Protein AF-A0AA88QTT3-F1 (afdb_monomer)

Mean predicted aligned error: 22.94 Å

Structure (mmCIF, N/CA/C/O backbone):
data_AF-A0AA88QTT3-F1
#
_entry.id   AF-A0AA88QTT3-F1
#
loop_
_atom_site.group_PDB
_atom_site.id
_atom_site.type_symbol
_atom_site.label_atom_id
_atom_site.label_alt_id
_atom_site.label_comp_id
_atom_site.label_asym_id
_atom_site.label_entity_id
_atom_site.label_seq_id
_atom_site.pdbx_PDB_ins_code
_atom_site.Cartn_x
_atom_site.Cartn_y
_atom_site.Cartn_z
_atom_site.occupancy
_atom_site.B_iso_or_equiv
_atom_site.auth_seq_id
_atom_site.auth_comp_id
_atom_site.auth_asym_id
_atom_site.auth_atom_id
_atom_site.pdbx_PDB_model_num
ATOM 1 N N . MET A 1 1 ? -14.037 -8.944 32.294 1.00 38.56 1 MET A N 1
ATOM 2 C CA . MET A 1 1 ? -12.575 -8.795 32.147 1.00 38.56 1 MET A CA 1
ATOM 3 C C . MET A 1 1 ? -12.180 -9.500 30.858 1.00 38.56 1 MET A C 1
ATOM 5 O O . MET A 1 1 ? -11.758 -10.643 30.903 1.00 38.56 1 MET A O 1
ATOM 9 N N . GLU A 1 2 ? -12.410 -8.856 29.713 1.00 48.84 2 GLU A N 1
ATOM 10 C CA . GLU A 1 2 ? -11.777 -9.241 28.447 1.00 48.84 2 GLU A CA 1
ATOM 11 C C . GLU A 1 2 ? -10.530 -8.375 28.329 1.00 48.84 2 GLU A C 1
ATOM 13 O O . GLU A 1 2 ? -10.579 -7.217 27.934 1.00 48.84 2 GLU A O 1
ATOM 18 N N . MET A 1 3 ? -9.421 -8.914 28.806 1.00 52.22 3 MET A N 1
ATOM 19 C CA . MET A 1 3 ? -8.093 -8.436 28.466 1.00 52.22 3 MET A CA 1
ATOM 20 C C . MET A 1 3 ? -7.363 -9.676 27.958 1.00 52.22 3 MET A C 1
ATOM 22 O O . MET A 1 3 ? -7.594 -10.759 28.492 1.00 52.22 3 MET A O 1
ATOM 26 N N . VAL A 1 4 ? -6.463 -9.511 26.991 1.00 54.81 4 VAL A N 1
ATOM 27 C CA . VAL A 1 4 ? -5.520 -10.546 26.525 1.00 54.81 4 VAL A CA 1
ATOM 28 C C . VAL A 1 4 ? -6.032 -11.455 25.393 1.00 54.81 4 VAL A C 1
ATOM 30 O O . VAL A 1 4 ? -6.211 -12.658 25.552 1.00 54.81 4 VAL A O 1
ATOM 33 N N . ALA A 1 5 ? -6.183 -10.880 24.197 1.00 54.22 5 ALA A N 1
ATOM 34 C CA . ALA A 1 5 ? -5.968 -11.618 22.941 1.00 54.22 5 ALA A CA 1
ATOM 35 C C . ALA A 1 5 ? -5.368 -10.752 21.808 1.00 54.22 5 ALA A C 1
ATOM 37 O O . ALA A 1 5 ? -5.269 -11.218 20.676 1.00 54.22 5 ALA A O 1
ATOM 38 N N . GLU A 1 6 ? -4.959 -9.506 22.083 1.00 61.28 6 GLU A N 1
ATOM 39 C CA . GLU A 1 6 ? -4.426 -8.595 21.053 1.00 61.28 6 GLU A CA 1
ATOM 40 C C . GLU A 1 6 ? -2.901 -8.695 20.880 1.00 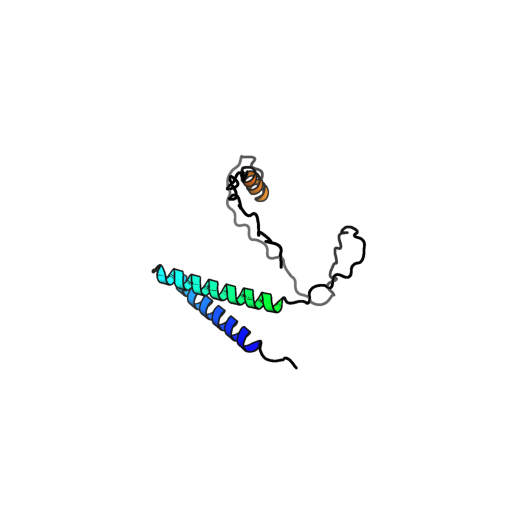61.28 6 GLU A C 1
ATOM 42 O O . GLU A 1 6 ? -2.375 -8.527 19.782 1.00 61.28 6 GLU A O 1
ATOM 47 N N . GLU A 1 7 ? -2.185 -9.051 21.948 1.00 67.00 7 GLU A N 1
ATOM 48 C CA . GLU A 1 7 ? -0.728 -9.216 21.950 1.00 67.00 7 GLU A CA 1
ATOM 49 C C . GLU A 1 7 ? -0.193 -10.166 20.851 1.00 67.00 7 GLU A C 1
ATOM 51 O O . GLU A 1 7 ? 0.751 -9.786 20.150 1.00 67.00 7 GLU A O 1
ATOM 56 N N . PRO A 1 8 ? -0.799 -11.349 20.588 1.00 74.62 8 PRO A N 1
ATOM 57 C CA . PRO A 1 8 ? -0.332 -12.214 19.503 1.00 74.62 8 PRO A CA 1
ATOM 58 C C . PRO A 1 8 ? -0.576 -11.618 18.107 1.00 74.62 8 PRO A C 1
ATOM 60 O O . PRO A 1 8 ? 0.189 -11.901 17.182 1.00 74.62 8 PRO A O 1
ATOM 63 N N . ALA A 1 9 ? -1.605 -10.781 17.936 1.00 86.19 9 ALA A N 1
ATOM 64 C CA . ALA A 1 9 ? -1.902 -10.137 16.657 1.00 86.19 9 ALA A CA 1
ATOM 65 C C . ALA A 1 9 ? -0.873 -9.044 16.329 1.00 86.19 9 ALA A C 1
ATOM 67 O O . ALA A 1 9 ? -0.393 -8.969 15.197 1.00 86.19 9 ALA A O 1
ATOM 68 N N . ILE A 1 10 ? -0.477 -8.254 17.331 1.00 91.75 10 ILE A N 1
ATOM 69 C CA . ILE A 1 10 ? 0.556 -7.218 17.189 1.00 91.75 10 ILE A CA 1
ATOM 70 C C . ILE A 1 10 ? 1.920 -7.854 16.894 1.00 91.75 10 ILE A C 1
ATOM 72 O O . ILE A 1 10 ? 2.602 -7.431 15.960 1.00 91.75 10 ILE A O 1
ATOM 76 N N . ALA A 1 11 ? 2.305 -8.904 17.629 1.00 93.69 11 ALA A N 1
ATOM 77 C CA . ALA A 1 11 ? 3.565 -9.612 17.395 1.00 93.69 11 ALA A CA 1
ATOM 78 C C . ALA A 1 11 ? 3.630 -10.229 15.983 1.00 93.69 11 ALA A C 1
ATOM 80 O O . ALA A 1 11 ? 4.648 -10.126 15.298 1.00 93.69 11 ALA A O 1
ATOM 81 N N . SER A 1 12 ? 2.521 -10.815 15.516 1.00 92.44 12 SER A N 1
ATOM 82 C CA . SER A 1 12 ? 2.391 -11.333 14.149 1.00 92.44 12 SER A CA 1
ATOM 83 C C . SER A 1 12 ? 2.538 -10.237 13.089 1.00 92.44 12 SER A C 1
ATOM 85 O O . SER A 1 12 ? 3.234 -10.442 12.091 1.00 92.44 12 SER A O 1
ATOM 87 N N . LEU A 1 13 ? 1.908 -9.077 13.298 1.00 94.88 13 LEU A N 1
ATOM 88 C CA . LEU A 1 13 ? 2.009 -7.936 12.389 1.00 94.88 13 LEU A CA 1
ATOM 89 C C . LEU A 1 13 ? 3.445 -7.405 12.321 1.00 94.88 13 LEU A C 1
ATOM 91 O O . LEU A 1 13 ? 3.963 -7.188 11.226 1.00 94.88 13 LEU A O 1
ATOM 95 N N . ALA A 1 14 ? 4.096 -7.237 13.473 1.00 95.75 14 ALA A N 1
ATOM 96 C CA . ALA A 1 14 ? 5.475 -6.771 13.552 1.00 95.75 14 ALA A CA 1
ATOM 97 C C . ALA A 1 14 ? 6.432 -7.713 12.804 1.00 95.75 14 ALA A C 1
ATOM 99 O O . ALA A 1 14 ? 7.195 -7.257 11.953 1.00 95.75 14 ALA A O 1
ATOM 100 N N . ALA A 1 15 ? 6.324 -9.026 13.035 1.00 96.00 15 ALA A N 1
ATOM 101 C CA . ALA A 1 15 ? 7.133 -10.024 12.337 1.00 96.00 15 ALA A CA 1
ATOM 102 C C . ALA A 1 15 ? 6.900 -10.008 10.814 1.00 96.00 15 ALA A C 1
ATOM 104 O O . ALA A 1 15 ? 7.851 -10.075 10.035 1.00 96.00 15 ALA A O 1
ATOM 105 N N . ALA A 1 16 ? 5.645 -9.868 10.370 1.00 96.56 16 ALA A N 1
ATOM 106 C CA . ALA A 1 16 ? 5.317 -9.782 8.947 1.00 96.56 16 ALA A CA 1
ATOM 107 C C . ALA A 1 16 ? 5.911 -8.524 8.284 1.00 96.56 16 ALA A C 1
ATOM 109 O O . ALA A 1 16 ? 6.447 -8.606 7.177 1.00 96.56 16 ALA A O 1
ATOM 110 N N . LEU A 1 17 ? 5.850 -7.369 8.957 1.00 97.62 17 LEU A N 1
ATOM 111 C CA . LEU A 1 17 ? 6.438 -6.113 8.476 1.00 97.62 17 LEU A CA 1
ATOM 112 C C . LEU A 1 17 ? 7.966 -6.177 8.431 1.00 97.62 17 LEU A C 1
ATOM 114 O O . LEU A 1 17 ? 8.582 -5.708 7.469 1.00 97.62 17 LEU A O 1
ATOM 118 N N . GLU A 1 18 ? 8.584 -6.787 9.438 1.00 97.81 18 GLU A N 1
ATOM 119 C CA . GLU A 1 18 ? 10.025 -6.991 9.474 1.00 97.81 18 GLU A CA 1
ATOM 120 C C . GLU A 1 18 ? 10.476 -7.886 8.314 1.00 97.81 18 GLU A C 1
ATOM 122 O O . GLU A 1 18 ? 11.358 -7.505 7.541 1.00 97.81 18 GLU A O 1
ATOM 127 N N . GLN A 1 19 ? 9.815 -9.030 8.121 1.00 97.12 19 GLN A N 1
ATOM 128 C CA . GLN A 1 19 ? 10.095 -9.936 7.010 1.00 97.12 19 GLN A CA 1
ATOM 129 C C . GLN A 1 19 ? 9.904 -9.244 5.653 1.00 97.12 19 GLN A C 1
ATOM 131 O O . GLN A 1 19 ? 10.756 -9.370 4.770 1.00 97.12 19 GLN A O 1
ATOM 136 N N . ALA A 1 20 ? 8.819 -8.483 5.478 1.00 97.81 20 ALA A N 1
ATOM 137 C CA . ALA A 1 20 ? 8.583 -7.714 4.260 1.00 97.81 20 ALA A CA 1
ATOM 138 C C . ALA A 1 20 ? 9.714 -6.709 4.008 1.00 97.81 20 ALA A C 1
ATOM 140 O O . ALA A 1 20 ? 10.236 -6.646 2.895 1.00 97.81 20 ALA A O 1
ATOM 141 N N . THR A 1 21 ? 10.170 -6.007 5.044 1.00 97.62 21 THR A N 1
ATOM 142 C CA . THR A 1 21 ? 11.289 -5.058 4.954 1.00 97.62 21 THR A CA 1
ATOM 143 C C . THR A 1 21 ? 12.592 -5.756 4.572 1.00 97.62 21 THR A C 1
ATOM 145 O O . THR A 1 21 ? 13.310 -5.296 3.684 1.00 97.62 21 THR A O 1
ATOM 148 N N . GLN A 1 22 ? 12.901 -6.894 5.195 1.00 97.31 22 GLN A N 1
ATOM 149 C CA . GLN A 1 22 ? 14.080 -7.690 4.851 1.00 97.31 22 GLN A CA 1
ATOM 150 C C . GLN A 1 22 ? 14.015 -8.205 3.406 1.00 97.31 22 GLN A C 1
ATOM 152 O O . GLN A 1 22 ? 15.017 -8.153 2.695 1.00 97.31 22 GLN A O 1
ATOM 157 N N . SER A 1 23 ? 12.839 -8.635 2.940 1.00 96.31 23 SER A N 1
ATOM 158 C CA . SER A 1 23 ? 12.642 -9.061 1.551 1.00 96.31 23 SER A CA 1
ATOM 159 C C . SER A 1 23 ? 12.780 -7.899 0.560 1.00 96.31 23 SER A C 1
ATOM 161 O O . SER A 1 23 ? 13.407 -8.059 -0.484 1.00 96.31 23 SER A O 1
ATOM 163 N N . ALA A 1 24 ? 12.297 -6.701 0.913 1.00 96.50 24 ALA A N 1
ATOM 164 C CA . ALA A 1 24 ? 12.430 -5.500 0.091 1.00 96.50 24 ALA A CA 1
ATOM 165 C C . ALA A 1 24 ? 13.897 -5.104 -0.107 1.00 96.50 24 ALA A C 1
ATOM 167 O O . ALA A 1 24 ? 14.282 -4.703 -1.201 1.00 96.50 24 ALA A O 1
ATOM 168 N N . LYS A 1 25 ? 14.750 -5.284 0.910 1.00 96.94 25 LYS A N 1
ATOM 169 C CA . LYS A 1 25 ? 16.199 -5.034 0.792 1.00 96.94 25 LYS A CA 1
ATOM 170 C C . LYS A 1 25 ? 16.877 -5.897 -0.273 1.00 96.94 25 LYS A C 1
ATOM 172 O O . LYS A 1 25 ? 17.949 -5.535 -0.740 1.00 96.94 25 LYS A O 1
ATOM 177 N N . GLN A 1 26 ? 16.268 -7.016 -0.665 1.00 95.00 26 GLN A N 1
ATOM 178 C CA . GLN A 1 26 ? 16.791 -7.887 -1.715 1.00 95.00 26 GLN A CA 1
ATOM 179 C C . GLN A 1 26 ? 16.404 -7.424 -3.129 1.00 95.00 26 GLN A C 1
ATOM 181 O O . GLN A 1 26 ? 16.934 -7.979 -4.085 1.00 95.00 26 GLN A O 1
ATOM 186 N N . LEU A 1 27 ? 15.530 -6.415 -3.293 1.00 92.50 27 LEU A N 1
ATOM 187 C CA . LEU A 1 27 ? 15.111 -5.892 -4.607 1.00 92.50 27 LEU A CA 1
ATOM 188 C C . LEU A 1 27 ? 16.282 -5.502 -5.523 1.00 92.50 27 LEU A C 1
ATOM 190 O O . LEU A 1 27 ? 16.261 -5.925 -6.677 1.00 92.50 27 LEU A O 1
ATOM 194 N N . PRO A 1 28 ? 17.313 -4.765 -5.058 1.00 93.19 28 PRO A N 1
ATOM 195 C CA . PRO A 1 28 ? 18.448 -4.397 -5.907 1.00 93.19 28 PRO A CA 1
ATOM 196 C C . PRO A 1 28 ? 19.251 -5.605 -6.408 1.00 93.19 28 PRO A C 1
ATOM 198 O O . PRO A 1 28 ? 19.883 -5.534 -7.457 1.00 93.19 28 PRO A O 1
ATOM 201 N N . ASN A 1 29 ? 19.204 -6.718 -5.670 1.00 92.00 29 ASN A N 1
ATOM 202 C CA . ASN A 1 29 ? 19.966 -7.934 -5.952 1.00 92.00 29 ASN A CA 1
ATOM 2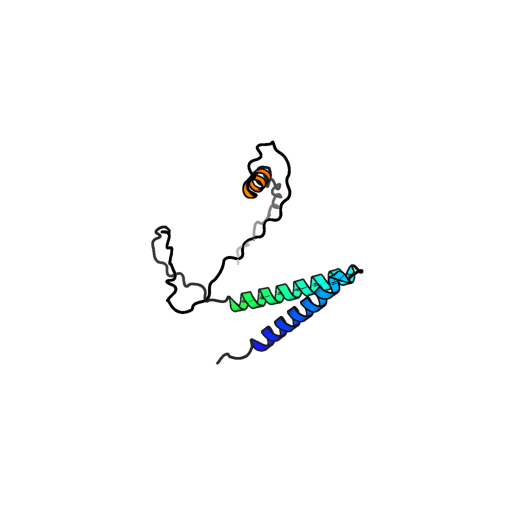03 C C . ASN A 1 29 ? 19.107 -9.024 -6.617 1.00 92.00 29 ASN A C 1
ATOM 205 O O . ASN A 1 29 ? 19.602 -10.117 -6.898 1.00 92.00 29 ASN A O 1
ATOM 209 N N . ALA A 1 30 ? 17.814 -8.769 -6.832 1.00 91.00 30 ALA A N 1
ATOM 210 C CA . ALA A 1 30 ? 16.875 -9.756 -7.340 1.00 91.00 30 ALA A CA 1
ATOM 211 C C . ALA A 1 30 ? 16.944 -9.840 -8.870 1.00 91.00 30 ALA A C 1
ATOM 213 O O . ALA A 1 30 ? 16.203 -9.170 -9.583 1.00 91.00 30 ALA A O 1
ATOM 214 N N . THR A 1 31 ? 17.821 -10.700 -9.385 1.00 91.25 31 THR A N 1
ATOM 215 C CA . THR A 1 31 ? 17.969 -10.929 -10.835 1.00 91.25 31 THR A CA 1
ATOM 216 C C . THR A 1 31 ? 16.902 -11.881 -11.388 1.00 91.25 31 THR A C 1
ATOM 218 O O . THR A 1 31 ? 16.569 -11.839 -12.572 1.00 91.25 31 THR A O 1
ATOM 221 N N . HIS A 1 32 ? 16.355 -12.764 -10.545 1.00 94.19 32 HIS A N 1
ATOM 222 C CA . HIS A 1 32 ? 15.413 -13.796 -10.976 1.00 94.19 32 HIS A CA 1
ATOM 223 C C . HIS A 1 32 ? 13.948 -13.362 -10.799 1.00 94.19 32 HIS A C 1
ATOM 225 O O . HIS A 1 32 ? 13.566 -12.896 -9.722 1.00 94.19 32 HIS A O 1
ATOM 231 N N . PRO A 1 33 ? 13.074 -13.599 -11.797 1.00 94.75 33 PRO A N 1
ATOM 232 C CA . PRO A 1 33 ? 11.672 -13.179 -11.736 1.00 94.75 33 PRO A CA 1
ATOM 233 C C . PRO A 1 33 ? 10.895 -13.869 -10.607 1.00 94.75 33 PRO A C 1
ATOM 235 O O . PRO A 1 33 ? 9.991 -13.277 -10.026 1.00 94.75 33 PRO A O 1
ATOM 238 N N . SER A 1 34 ? 11.248 -15.107 -10.253 1.00 95.25 34 SER A N 1
ATOM 239 C CA . SER A 1 34 ? 10.654 -15.822 -9.117 1.00 95.25 34 SER A CA 1
ATOM 240 C C . SER A 1 34 ? 10.906 -15.108 -7.787 1.00 95.25 34 SER A C 1
ATOM 242 O O . SER A 1 34 ? 9.988 -14.980 -6.979 1.00 95.25 34 SER A O 1
ATOM 244 N N . GLN A 1 35 ? 12.120 -14.593 -7.585 1.00 95.44 35 GLN A N 1
ATOM 245 C CA . GLN A 1 35 ? 12.502 -13.852 -6.385 1.00 95.44 35 GLN A CA 1
ATOM 246 C C . GLN A 1 35 ? 11.742 -12.527 -6.293 1.00 95.44 35 GLN A C 1
ATOM 248 O O . GLN A 1 35 ? 11.218 -12.195 -5.234 1.00 95.44 35 GLN A O 1
ATOM 253 N N . ILE A 1 36 ? 11.608 -11.804 -7.409 1.00 95.81 36 ILE A N 1
ATOM 254 C CA . ILE A 1 36 ? 10.830 -10.558 -7.464 1.00 95.81 36 ILE A CA 1
ATOM 255 C C . ILE A 1 36 ? 9.359 -10.823 -7.109 1.00 95.81 36 ILE A C 1
ATOM 257 O O . ILE A 1 36 ? 8.793 -10.120 -6.271 1.00 95.81 36 ILE A O 1
ATOM 261 N N . HIS A 1 37 ? 8.744 -11.867 -7.680 1.00 97.12 37 HIS A N 1
ATOM 262 C CA . HIS A 1 37 ? 7.371 -12.251 -7.332 1.00 97.12 37 HIS A CA 1
ATOM 263 C C . HIS A 1 37 ? 7.230 -12.622 -5.852 1.00 97.12 37 HIS A C 1
ATOM 265 O O . HIS A 1 37 ? 6.257 -12.226 -5.210 1.00 97.12 37 HIS A O 1
ATOM 271 N N . GLN A 1 38 ? 8.205 -13.340 -5.290 1.00 97.12 38 GLN A N 1
ATOM 272 C CA . GLN A 1 38 ? 8.206 -13.694 -3.874 1.00 97.12 38 GLN A CA 1
ATOM 273 C C . GLN A 1 38 ? 8.276 -12.446 -2.984 1.00 97.12 38 GLN A C 1
ATOM 275 O O . GLN A 1 38 ? 7.482 -12.321 -2.047 1.00 97.12 38 GLN A O 1
ATOM 280 N N . ILE A 1 39 ? 9.162 -11.497 -3.300 1.00 97.44 39 ILE A N 1
ATOM 281 C CA . ILE A 1 39 ? 9.270 -10.222 -2.579 1.00 97.44 39 ILE A CA 1
ATOM 282 C C . ILE A 1 39 ? 7.930 -9.482 -2.638 1.00 97.44 39 ILE A C 1
ATOM 284 O O . ILE A 1 39 ? 7.383 -9.121 -1.598 1.00 97.44 39 ILE A O 1
ATOM 288 N N . TYR A 1 40 ? 7.342 -9.346 -3.829 1.00 97.38 40 TYR A N 1
ATOM 289 C CA . TYR A 1 40 ? 6.049 -8.682 -3.994 1.00 97.38 40 TYR A CA 1
ATOM 290 C C . TYR A 1 40 ? 4.944 -9.352 -3.169 1.00 97.38 40 TYR A C 1
ATOM 292 O O . TYR A 1 40 ? 4.201 -8.675 -2.463 1.00 97.38 40 TYR A O 1
ATOM 300 N N . SER A 1 41 ? 4.861 -10.685 -3.208 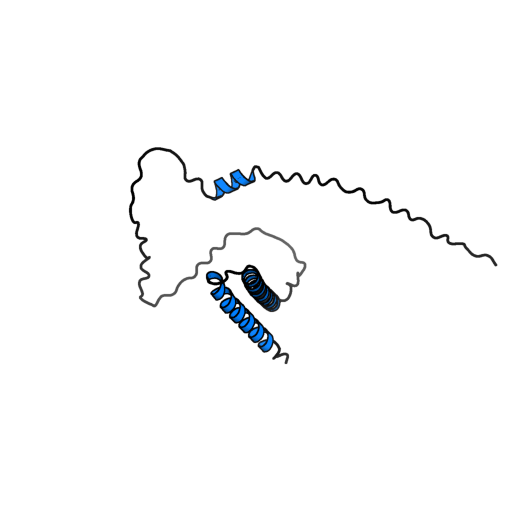1.00 97.44 41 SER A N 1
ATOM 301 C CA . SER A 1 41 ? 3.860 -11.430 -2.440 1.00 97.44 41 SER A CA 1
ATOM 302 C C . SER A 1 41 ? 4.015 -11.223 -0.928 1.00 97.44 41 SER A C 1
ATOM 304 O O . SER A 1 41 ? 3.019 -11.052 -0.226 1.00 97.44 41 SER A O 1
ATOM 306 N N . THR A 1 42 ? 5.258 -11.141 -0.443 1.00 97.75 42 THR A N 1
ATOM 307 C CA . THR A 1 42 ? 5.571 -10.888 0.970 1.00 97.75 42 THR A CA 1
ATOM 308 C C . THR A 1 42 ? 5.139 -9.479 1.379 1.00 97.75 42 THR A C 1
ATOM 310 O O . THR A 1 42 ? 4.447 -9.319 2.384 1.00 97.75 42 THR A O 1
ATOM 313 N N . LEU A 1 43 ? 5.462 -8.459 0.573 1.00 97.69 43 LEU A N 1
ATOM 314 C CA . LEU A 1 43 ? 5.024 -7.077 0.815 1.00 97.69 43 LEU A CA 1
ATOM 315 C C . LEU A 1 43 ? 3.497 -6.962 0.814 1.00 97.69 43 LEU A C 1
ATOM 317 O O . LEU A 1 43 ? 2.914 -6.319 1.685 1.00 97.69 43 LEU A O 1
ATOM 321 N N . HIS A 1 44 ? 2.845 -7.606 -0.152 1.00 97.69 44 HIS A N 1
ATOM 322 C CA . HIS A 1 44 ? 1.396 -7.572 -0.277 1.00 97.69 44 HIS A CA 1
ATOM 323 C C . HIS A 1 44 ? 0.707 -8.245 0.917 1.00 97.69 44 HIS A C 1
ATOM 325 O O . HIS A 1 44 ? -0.271 -7.716 1.443 1.00 97.69 44 HIS A O 1
ATOM 331 N N . SER A 1 45 ? 1.243 -9.371 1.395 1.00 97.00 45 SER A N 1
ATOM 332 C CA . SER A 1 45 ? 0.743 -10.043 2.598 1.00 97.00 45 SER A CA 1
ATOM 333 C C . SER A 1 45 ? 0.854 -9.149 3.835 1.00 97.00 45 SER A C 1
ATOM 335 O O . SER A 1 45 ? -0.118 -9.012 4.577 1.00 97.00 45 SER A O 1
ATOM 337 N N . ALA A 1 46 ? 2.000 -8.493 4.041 1.00 97.69 46 ALA A N 1
ATOM 338 C CA . ALA A 1 46 ? 2.187 -7.577 5.165 1.00 97.69 46 ALA A CA 1
ATOM 339 C C . ALA A 1 46 ? 1.216 -6.383 5.104 1.00 97.69 46 ALA A C 1
ATOM 341 O O . ALA A 1 46 ? 0.644 -5.995 6.122 1.00 97.69 46 ALA A O 1
ATOM 342 N N . HIS A 1 47 ? 0.950 -5.855 3.905 1.00 97.00 47 HIS A N 1
ATOM 343 C CA . HIS A 1 47 ? -0.056 -4.812 3.706 1.00 97.00 47 HIS A CA 1
ATOM 344 C C . HIS A 1 47 ? -1.468 -5.282 4.088 1.00 97.00 47 HIS A C 1
ATOM 346 O O . HIS A 1 47 ? -2.187 -4.567 4.787 1.00 97.00 47 HIS A O 1
ATOM 352 N N . HIS A 1 48 ? -1.875 -6.486 3.673 1.00 96.38 48 HIS A N 1
ATOM 353 C CA . HIS A 1 48 ? -3.170 -7.056 4.075 1.00 96.38 48 HIS A CA 1
ATOM 354 C C . HIS A 1 48 ? -3.280 -7.223 5.589 1.00 96.38 48 HIS A C 1
ATOM 356 O O . HIS A 1 48 ? -4.324 -6.915 6.161 1.00 96.38 48 HIS A O 1
ATOM 362 N N . HIS A 1 49 ? -2.202 -7.657 6.245 1.00 95.00 49 HIS A N 1
ATOM 363 C CA . HIS A 1 49 ? -2.166 -7.785 7.701 1.00 95.00 49 HIS A CA 1
ATOM 364 C C . HIS A 1 49 ? -2.350 -6.425 8.381 1.00 95.00 49 HIS A C 1
ATOM 366 O O . HIS A 1 49 ? -3.173 -6.308 9.286 1.00 95.00 49 HIS A O 1
ATOM 372 N N . LEU A 1 50 ? -1.657 -5.387 7.904 1.00 95.00 50 LEU A N 1
ATOM 373 C CA . LEU A 1 50 ? -1.799 -4.029 8.426 1.00 95.00 50 LEU A CA 1
ATOM 374 C C . LEU A 1 50 ? -3.215 -3.483 8.211 1.00 95.00 50 LEU A C 1
ATOM 376 O O . LEU A 1 50 ? -3.825 -2.953 9.134 1.00 95.00 50 LEU A O 1
ATOM 380 N N . SER A 1 51 ? -3.766 -3.647 7.009 1.00 94.94 51 SER A N 1
ATOM 381 C CA . SER A 1 51 ? -5.121 -3.196 6.685 1.00 94.94 51 SER A CA 1
ATOM 382 C C . SER A 1 51 ? -6.176 -3.888 7.554 1.00 94.94 51 SER A C 1
ATOM 384 O O . SER A 1 51 ? -7.069 -3.227 8.091 1.00 94.94 51 SER A O 1
ATOM 386 N N . SER A 1 52 ? -6.047 -5.203 7.746 1.00 91.56 52 SER A N 1
ATOM 387 C CA . SER A 1 52 ? -6.915 -5.973 8.638 1.00 91.56 52 SER A CA 1
ATOM 388 C C . SER A 1 52 ? -6.788 -5.506 10.088 1.00 91.56 52 SER A C 1
ATOM 390 O O . SER A 1 52 ? -7.805 -5.301 10.748 1.00 91.56 52 SER A O 1
ATOM 392 N N . PHE A 1 53 ? -5.562 -5.281 10.567 1.00 93.19 53 PHE A N 1
ATOM 393 C CA . PHE A 1 53 ? -5.297 -4.798 11.920 1.00 93.19 53 PHE A CA 1
ATOM 394 C C . PHE A 1 53 ? -5.955 -3.432 12.168 1.00 93.19 53 PHE A C 1
ATOM 396 O O . PHE A 1 53 ? -6.757 -3.291 13.085 1.00 93.19 53 PHE A O 1
ATOM 403 N N . LEU A 1 54 ? -5.738 -2.459 11.277 1.00 91.25 54 LEU A N 1
ATOM 404 C CA . LEU A 1 54 ? -6.343 -1.126 11.382 1.00 91.25 54 LEU A CA 1
ATOM 405 C C . LEU A 1 54 ? -7.877 -1.161 11.294 1.00 91.25 54 LEU A C 1
ATOM 407 O O . LEU A 1 54 ? -8.556 -0.408 11.988 1.00 91.25 54 LEU A O 1
ATOM 411 N N . SER A 1 55 ? -8.437 -2.054 10.472 1.00 90.06 55 SER A N 1
ATOM 412 C CA . SER A 1 55 ? -9.893 -2.222 10.351 1.00 90.06 55 SER A CA 1
ATOM 413 C C . SER A 1 55 ? -10.523 -2.802 11.620 1.00 90.06 55 SER A C 1
ATOM 415 O O . SER A 1 55 ? -11.675 -2.500 11.932 1.00 90.06 55 SER A O 1
ATOM 417 N N . GLN A 1 56 ? -9.781 -3.631 12.358 1.00 85.06 56 GLN A N 1
ATOM 418 C CA . GLN A 1 56 ? -10.206 -4.142 13.660 1.00 85.06 56 GLN A CA 1
ATOM 419 C C . GLN A 1 56 ? -10.152 -3.039 14.722 1.00 85.06 56 GLN A C 1
ATOM 421 O O . GLN A 1 56 ? -11.120 -2.876 15.466 1.00 85.06 56 GLN A O 1
ATOM 426 N N . SER A 1 57 ? -9.091 -2.226 14.731 1.00 75.31 57 SER A N 1
ATOM 427 C CA . SER A 1 57 ? -8.942 -1.091 15.652 1.00 75.31 57 SER A CA 1
ATOM 428 C C . SER A 1 57 ? -9.957 0.034 15.399 1.00 75.31 57 SER A C 1
ATOM 430 O O . SER A 1 57 ? -10.324 0.755 16.322 1.00 75.31 57 SER A O 1
ATOM 432 N N . ALA A 1 58 ? -10.456 0.177 14.167 1.00 68.69 58 ALA A N 1
ATOM 433 C CA . ALA A 1 58 ? -11.426 1.204 13.778 1.00 68.69 58 ALA A CA 1
ATOM 434 C C . ALA A 1 58 ? -12.897 0.848 14.076 1.00 68.69 58 ALA A C 1
ATOM 436 O O . ALA A 1 58 ? -13.797 1.576 13.650 1.00 68.69 58 ALA A O 1
ATOM 437 N N . ARG A 1 59 ? -13.182 -0.240 14.812 1.00 65.06 59 ARG A N 1
ATOM 438 C CA . ARG A 1 59 ? -14.538 -0.543 15.306 1.00 65.06 59 ARG A CA 1
ATOM 439 C C . ARG A 1 59 ? -14.953 0.423 16.425 1.00 65.06 59 ARG A C 1
ATOM 441 O O . ARG A 1 59 ? -15.147 0.034 17.572 1.00 65.06 59 ARG A O 1
ATOM 448 N N . LEU A 1 60 ? -15.147 1.690 16.078 1.00 61.41 60 LEU A N 1
ATOM 449 C CA . LEU A 1 60 ? -16.021 2.569 16.842 1.00 61.41 60 LEU A CA 1
ATOM 450 C C . LEU A 1 60 ? -17.459 2.029 16.730 1.00 61.41 60 LEU A C 1
ATOM 452 O O . LEU A 1 60 ? -17.845 1.544 15.659 1.00 61.41 60 LEU A O 1
ATOM 456 N N . PRO A 1 61 ? -18.260 2.073 17.811 1.00 63.69 61 PRO A N 1
ATOM 457 C CA . PRO A 1 61 ? -19.664 1.695 17.737 1.00 63.69 61 PRO A CA 1
ATOM 458 C C . PRO A 1 61 ? -20.353 2.526 16.642 1.00 63.69 61 PRO A C 1
ATOM 460 O O . PRO A 1 61 ? -20.076 3.724 16.527 1.00 63.69 61 PRO A O 1
ATOM 463 N N . PRO A 1 62 ? -21.224 1.918 15.813 1.00 64.38 62 PRO A N 1
ATOM 464 C CA . PRO A 1 62 ? -21.954 2.669 14.803 1.00 64.38 62 PRO A CA 1
ATOM 465 C C . PRO A 1 62 ? -22.727 3.797 15.499 1.00 64.38 62 PRO A C 1
ATOM 467 O O . PRO A 1 62 ? -23.324 3.543 16.551 1.00 64.38 62 PRO A O 1
ATOM 470 N N . PRO A 1 63 ? -22.740 5.027 14.952 1.00 58.00 63 PRO A N 1
ATOM 471 C CA . PRO A 1 63 ? -23.571 6.079 15.504 1.00 58.00 63 PRO A CA 1
ATOM 472 C C . PRO A 1 63 ? -25.015 5.579 15.482 1.00 58.00 63 PRO A C 1
ATOM 474 O O . PRO A 1 63 ? -25.586 5.307 14.425 1.00 58.00 63 PRO A O 1
ATOM 477 N N . THR A 1 64 ? -25.600 5.409 16.664 1.00 53.16 64 THR A N 1
ATOM 478 C CA . THR A 1 64 ? -27.042 5.259 16.824 1.00 53.16 64 THR A CA 1
ATOM 479 C C . THR A 1 64 ? -27.678 6.517 16.254 1.00 53.16 64 THR A C 1
ATOM 481 O O . THR A 1 64 ? -27.724 7.551 16.917 1.00 53.16 64 THR A O 1
ATOM 484 N N . PHE A 1 65 ? -28.119 6.447 14.998 1.00 46.88 65 PHE A N 1
ATOM 485 C CA . PHE A 1 65 ? -28.941 7.477 14.384 1.00 46.88 65 PHE A CA 1
ATOM 486 C C . PHE A 1 65 ? -30.257 7.547 15.161 1.00 46.88 65 PHE A C 1
ATOM 488 O O . PHE A 1 65 ? -31.187 6.778 14.923 1.00 46.88 65 PHE A O 1
ATOM 495 N N . LEU A 1 66 ? -30.320 8.463 16.126 1.00 52.88 66 LEU A N 1
ATOM 496 C CA . LEU A 1 66 ? -31.585 8.957 16.648 1.00 52.88 66 LEU A CA 1
ATOM 497 C C . LEU A 1 66 ? -32.317 9.663 15.494 1.00 52.88 66 LEU A C 1
ATOM 499 O O . LEU A 1 66 ? -31.694 10.441 14.765 1.00 52.88 66 LEU A O 1
ATOM 503 N N . PRO A 1 67 ? -33.622 9.423 15.290 1.00 50.72 67 PRO A N 1
ATOM 504 C CA . PRO A 1 67 ? -34.349 10.037 14.196 1.00 50.72 67 PRO A CA 1
ATOM 505 C C . PRO A 1 67 ? -34.776 11.437 14.633 1.00 50.72 67 PRO A C 1
ATOM 507 O O . PRO A 1 67 ? -35.877 11.580 15.145 1.00 50.72 67 PRO A O 1
ATOM 510 N N . HIS A 1 68 ? -33.937 12.465 14.491 1.00 42.03 68 HIS A N 1
ATOM 511 C CA . HIS A 1 68 ? -34.373 13.851 14.706 1.00 42.03 68 HIS A CA 1
ATOM 512 C C . HIS A 1 68 ? -33.725 14.831 13.717 1.00 42.03 68 HIS A C 1
ATOM 514 O O . HIS A 1 68 ? -32.540 15.124 13.778 1.00 42.03 68 HIS A O 1
ATOM 520 N N . HIS A 1 69 ? -34.578 15.293 12.799 1.00 47.12 69 HIS A N 1
ATOM 521 C CA . HIS A 1 69 ? -34.782 16.677 12.366 1.00 47.12 69 HIS A CA 1
ATOM 522 C C . HIS A 1 69 ? -33.594 17.626 12.092 1.00 47.12 69 HIS A C 1
ATOM 524 O O . HIS A 1 69 ? -32.832 17.996 12.972 1.00 47.12 69 HIS A O 1
ATOM 530 N N . HIS A 1 70 ? -33.669 18.195 10.880 1.00 41.00 70 HIS A N 1
ATOM 531 C CA . HIS A 1 70 ? -33.230 19.532 10.454 1.00 41.00 70 HIS A CA 1
ATOM 532 C C . HIS A 1 70 ? -31.726 19.831 10.319 1.00 41.00 70 HIS A C 1
ATOM 534 O O . HIS A 1 70 ? -31.022 20.188 11.254 1.00 41.00 70 HIS A O 1
ATOM 540 N N . HIS A 1 71 ? -31.305 19.832 9.054 1.00 46.72 71 HIS A N 1
ATOM 541 C CA . HIS A 1 71 ? -30.152 20.541 8.496 1.00 46.72 71 HIS A CA 1
ATOM 542 C C . HIS A 1 71 ? -30.250 22.072 8.681 1.00 46.72 71 HIS A C 1
ATOM 544 O O . HIS A 1 71 ? -31.313 22.645 8.412 1.00 46.72 71 HIS A O 1
ATOM 550 N N . PRO A 1 72 ? -29.131 22.738 9.025 1.00 49.41 72 PRO A N 1
ATOM 551 C CA . PRO A 1 72 ? -28.678 23.910 8.262 1.00 49.41 72 PRO A CA 1
ATOM 552 C C . PRO A 1 72 ? -27.178 23.845 7.849 1.00 49.41 72 PRO A C 1
ATOM 554 O O . PRO A 1 72 ? -26.429 23.031 8.387 1.00 49.41 72 PRO A O 1
ATOM 557 N N . PRO A 1 73 ? -26.751 24.674 6.866 1.00 51.56 73 PRO A N 1
ATOM 558 C CA . PRO A 1 73 ? -25.510 24.531 6.078 1.00 51.56 73 PRO A CA 1
ATOM 559 C C . PRO A 1 73 ? -24.218 24.976 6.806 1.00 51.56 73 PRO A C 1
ATOM 561 O O . PRO A 1 73 ? -24.302 25.631 7.846 1.00 51.56 73 PRO A O 1
ATOM 564 N N . PRO A 1 74 ? -23.015 24.652 6.270 1.00 51.56 74 PRO A N 1
ATOM 565 C CA . PRO A 1 74 ? -21.748 24.854 6.969 1.00 51.56 74 PRO A CA 1
ATOM 566 C C . PRO A 1 74 ? -21.327 26.323 6.948 1.00 51.56 74 PRO A C 1
ATOM 568 O O . PRO A 1 74 ? -21.059 26.884 5.886 1.00 51.56 74 PRO A O 1
ATOM 571 N N . LEU A 1 75 ? -21.202 26.921 8.132 1.00 47.22 75 LEU A N 1
ATOM 572 C CA . LEU A 1 75 ? -20.456 28.158 8.298 1.00 47.22 75 LEU A CA 1
ATOM 573 C C . LEU A 1 75 ? -19.057 27.830 8.838 1.00 47.22 75 LEU A C 1
ATOM 575 O O . LEU A 1 75 ? -18.883 27.530 10.018 1.00 47.22 75 LEU A O 1
ATOM 579 N N . ASN A 1 76 ? -18.086 27.808 7.918 1.00 55.50 76 ASN A N 1
ATOM 580 C CA . ASN A 1 76 ? -16.733 28.343 8.099 1.00 55.50 76 ASN A CA 1
ATOM 581 C C . ASN A 1 76 ? -16.340 28.642 9.560 1.00 55.50 76 ASN A C 1
ATOM 583 O O . ASN A 1 76 ? -16.389 29.780 10.017 1.00 55.50 76 ASN A O 1
ATOM 587 N N . SER A 1 77 ? -15.911 27.597 10.272 1.00 52.53 77 SER A N 1
ATOM 588 C CA . SER A 1 77 ? -15.315 27.696 11.604 1.00 52.53 77 SER A CA 1
ATOM 589 C C . SER A 1 77 ? -13.807 27.509 11.483 1.00 52.53 77 SER A C 1
ATOM 591 O O . SER A 1 77 ? -13.301 26.391 11.431 1.00 52.53 77 SER A O 1
ATOM 593 N N . VAL A 1 78 ? -13.095 28.629 11.388 1.00 56.44 78 VAL A N 1
ATOM 594 C CA . VAL A 1 78 ? -11.657 28.697 11.649 1.00 56.44 78 VAL A CA 1
ATOM 595 C C . VAL A 1 78 ? -11.475 28.774 13.163 1.00 56.44 78 VAL A C 1
ATOM 597 O O . VAL A 1 78 ? -11.715 29.809 13.777 1.00 56.44 78 VAL A O 1
ATOM 600 N N . SER A 1 79 ? -11.107 27.662 13.793 1.00 53.66 79 SER A N 1
ATOM 601 C CA . SER A 1 79 ? -10.650 27.683 15.182 1.00 53.66 79 SER A CA 1
ATOM 602 C C . SER A 1 79 ? -9.132 27.803 15.195 1.00 53.66 79 SER A C 1
ATOM 604 O O . SER A 1 79 ? -8.421 26.866 14.841 1.00 53.66 79 SER A O 1
ATOM 606 N N . SER A 1 80 ? -8.658 28.981 15.594 1.00 54.03 80 SER A N 1
ATOM 607 C CA . SER A 1 80 ? -7.271 29.248 15.962 1.00 54.03 80 SER A CA 1
ATOM 608 C C . SER A 1 80 ? -6.892 28.466 17.224 1.00 54.03 80 SER A C 1
ATOM 610 O O . SER A 1 80 ? -7.639 28.529 18.203 1.00 54.03 80 SER A O 1
ATOM 612 N N . PRO A 1 81 ? -5.722 27.817 17.288 1.00 55.41 81 PRO A N 1
ATOM 613 C CA . PRO A 1 81 ? -5.058 27.597 18.559 1.00 55.41 81 PRO A CA 1
ATOM 614 C C . PRO A 1 81 ? -4.269 28.859 18.934 1.00 55.41 81 PRO A C 1
ATOM 616 O O . PRO A 1 81 ? -3.351 29.277 18.233 1.00 55.41 81 PRO A O 1
ATOM 619 N N . VAL A 1 82 ? -4.661 29.475 20.050 1.00 53.31 82 VAL A N 1
ATOM 620 C CA . VAL A 1 82 ? -3.803 30.366 20.836 1.00 53.31 82 VAL A CA 1
ATOM 621 C C . VAL A 1 82 ? -2.599 29.534 21.289 1.00 53.31 82 VAL A C 1
ATOM 623 O O . VAL A 1 82 ? -2.759 28.596 22.066 1.00 53.31 82 VAL A O 1
ATOM 626 N N . CYS A 1 83 ? -1.414 29.801 20.740 1.00 54.03 83 CYS A N 1
ATOM 627 C CA . CYS A 1 83 ? -0.188 29.263 21.313 1.00 54.03 83 CYS A CA 1
ATOM 628 C C . CYS A 1 83 ? 0.205 30.203 22.445 1.00 54.03 83 CYS A C 1
ATOM 630 O O . CYS A 1 83 ? 0.387 31.402 22.236 1.00 54.03 83 CYS A O 1
ATOM 632 N N . SER A 1 84 ? 0.200 29.652 23.649 1.00 48.44 84 SER A N 1
ATOM 633 C CA . SER A 1 84 ? 0.698 30.282 24.856 1.00 48.44 84 SER A CA 1
ATOM 634 C C . SER A 1 84 ? 2.183 30.620 24.712 1.00 48.44 84 SER A C 1
ATOM 636 O O . SER A 1 84 ? 2.921 29.884 24.060 1.00 48.44 84 SER A O 1
ATOM 638 N N . ASP A 1 85 ? 2.549 31.746 25.323 1.00 51.88 85 ASP A N 1
ATOM 639 C CA . ASP A 1 85 ? 3.899 32.168 25.709 1.00 51.88 85 ASP A CA 1
ATOM 640 C C . ASP A 1 85 ? 4.754 31.022 26.289 1.00 51.88 85 ASP A C 1
ATOM 642 O O . ASP A 1 85 ? 4.208 30.072 26.857 1.00 51.88 85 ASP A O 1
ATOM 646 N N . ASP A 1 86 ? 6.076 31.232 26.227 1.00 55.22 86 ASP A N 1
ATOM 647 C CA . ASP A 1 86 ? 7.195 30.455 26.799 1.00 55.22 86 ASP A CA 1
ATOM 648 C C . ASP A 1 86 ? 7.751 29.311 25.920 1.00 55.22 86 ASP A C 1
ATOM 650 O O . ASP A 1 86 ? 7.372 28.153 26.063 1.00 55.22 86 ASP A O 1
ATOM 654 N N . ASP A 1 87 ? 8.633 29.647 24.966 1.00 52.12 87 ASP A N 1
ATOM 655 C CA . ASP A 1 87 ? 10.058 29.243 24.971 1.00 52.12 87 ASP A CA 1
ATOM 656 C C . ASP A 1 87 ? 10.772 29.828 23.727 1.00 52.12 87 ASP A C 1
ATOM 658 O O . ASP A 1 87 ? 10.281 29.768 22.597 1.00 52.12 87 ASP A O 1
ATOM 662 N N . ASP A 1 88 ? 11.919 30.452 23.962 1.00 58.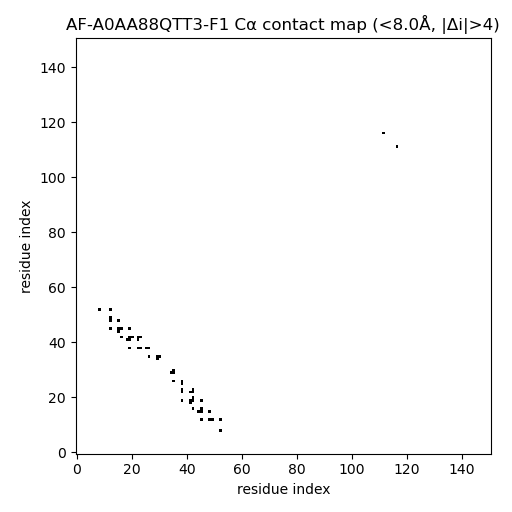66 88 ASP A N 1
ATOM 663 C CA . ASP A 1 88 ? 12.742 31.208 23.019 1.00 58.66 88 ASP A CA 1
ATOM 664 C C . ASP A 1 88 ? 13.554 30.264 22.118 1.00 58.66 88 ASP A C 1
ATOM 666 O O . ASP A 1 88 ? 14.672 29.883 22.452 1.00 58.66 88 ASP A O 1
ATOM 670 N N . HIS A 1 89 ? 13.004 29.871 20.967 1.00 56.50 89 HIS A N 1
ATOM 671 C CA . HIS A 1 89 ? 13.792 29.289 19.878 1.00 56.50 89 HIS A CA 1
ATOM 672 C C . HIS A 1 89 ? 13.250 29.737 18.514 1.00 56.50 89 HIS A C 1
ATOM 674 O O . HIS A 1 89 ? 12.215 29.265 18.042 1.00 56.50 89 HIS A O 1
ATOM 680 N N . GLU A 1 90 ? 13.984 30.660 17.885 1.00 54.75 90 GLU A N 1
ATOM 681 C CA . GLU A 1 90 ? 13.863 31.069 16.484 1.00 54.75 90 GLU A CA 1
ATOM 682 C C . GLU A 1 90 ? 13.630 29.864 15.561 1.00 54.75 90 GLU A C 1
ATOM 684 O O . GLU A 1 90 ? 14.540 29.092 15.257 1.00 54.75 90 GLU A O 1
ATOM 689 N N . ILE A 1 91 ? 12.407 29.726 15.049 1.00 58.69 91 ILE A N 1
ATOM 690 C CA . ILE A 1 91 ? 12.173 28.962 13.825 1.00 58.69 91 ILE A CA 1
ATOM 691 C C . ILE A 1 91 ? 12.506 29.912 12.674 1.00 58.69 91 ILE A C 1
ATOM 693 O O . ILE A 1 91 ? 11.617 30.525 12.080 1.00 58.69 91 ILE A O 1
ATOM 697 N N . GLU A 1 92 ? 13.798 30.076 12.387 1.00 54.03 92 GLU A N 1
ATOM 698 C CA . GLU A 1 92 ? 14.225 30.652 11.114 1.00 54.03 92 GLU A CA 1
ATOM 699 C C . GLU A 1 92 ? 13.641 29.787 9.978 1.00 54.03 92 GLU A C 1
ATOM 701 O O . GLU A 1 92 ? 13.864 28.570 9.940 1.00 54.03 92 GLU A O 1
ATOM 706 N N . PRO A 1 93 ? 12.859 30.355 9.042 1.00 67.50 93 PRO A N 1
ATOM 707 C CA . PRO A 1 93 ? 12.399 29.607 7.882 1.00 67.50 93 PRO A CA 1
ATOM 708 C C . PRO A 1 93 ? 13.612 29.250 7.015 1.00 67.50 93 PRO A C 1
ATOM 710 O O . PRO A 1 93 ? 14.308 30.141 6.532 1.00 67.50 93 PRO A O 1
ATOM 713 N N . MET A 1 94 ? 13.864 27.952 6.801 1.00 58.34 94 MET A N 1
ATOM 714 C CA . MET A 1 94 ? 14.960 27.499 5.941 1.00 58.34 94 MET A CA 1
ATOM 715 C C . MET A 1 94 ? 14.823 28.103 4.539 1.00 58.34 94 MET A C 1
ATOM 717 O O . MET A 1 94 ? 13.915 27.772 3.775 1.00 58.34 94 MET A O 1
ATOM 721 N N . GLN A 1 95 ? 15.745 29.009 4.231 1.00 58.78 95 GLN A N 1
ATOM 722 C CA . GLN A 1 95 ? 15.887 29.683 2.955 1.00 58.78 95 GLN A CA 1
ATOM 723 C C . GLN A 1 95 ? 16.176 28.652 1.856 1.00 58.78 95 GLN A C 1
ATOM 725 O O . GLN A 1 95 ? 17.203 27.975 1.868 1.00 58.78 95 GLN A O 1
ATOM 730 N N . VAL A 1 96 ? 15.244 28.519 0.909 1.00 57.44 96 VAL A N 1
ATOM 731 C CA . VAL A 1 96 ? 15.422 27.728 -0.314 1.00 57.44 96 VAL A CA 1
ATOM 732 C C . VAL A 1 96 ? 16.536 28.382 -1.130 1.00 57.44 96 VAL A C 1
ATOM 734 O O . VAL A 1 96 ? 16.384 29.510 -1.595 1.00 57.44 96 VAL A O 1
ATOM 737 N N . GLY A 1 97 ? 17.667 27.689 -1.260 1.00 49.72 97 GLY A N 1
ATOM 738 C CA . GLY A 1 97 ? 18.730 28.064 -2.184 1.00 49.72 97 GLY A CA 1
ATOM 739 C C . GLY A 1 97 ? 18.251 27.870 -3.617 1.00 49.72 97 GLY A C 1
ATOM 740 O O . GLY A 1 97 ? 18.093 26.734 -4.061 1.00 49.72 97 GLY A O 1
ATOM 741 N N . ASP A 1 98 ? 17.994 28.977 -4.306 1.00 53.41 98 ASP A N 1
ATOM 742 C CA . ASP A 1 98 ? 17.824 29.015 -5.754 1.00 53.41 98 ASP A CA 1
ATOM 743 C C . ASP A 1 98 ? 19.223 29.057 -6.383 1.00 53.41 98 ASP A C 1
ATOM 745 O O . ASP A 1 98 ? 19.978 30.011 -6.179 1.00 53.41 98 ASP A O 1
ATOM 749 N N . GLY A 1 99 ? 19.586 27.953 -7.033 1.00 50.00 99 GLY A N 1
ATOM 750 C CA . GLY A 1 99 ? 20.771 27.815 -7.870 1.00 50.00 99 GLY A CA 1
ATOM 751 C C . GLY A 1 99 ? 20.345 27.941 -9.328 1.00 50.00 99 GLY A C 1
ATOM 752 O O . GLY A 1 99 ? 19.686 27.058 -9.869 1.00 50.00 99 GLY A O 1
ATOM 753 N N . ASP A 1 100 ? 20.715 29.084 -9.878 1.00 54.66 100 ASP A N 1
ATOM 754 C CA . ASP A 1 100 ? 20.709 29.592 -11.240 1.00 54.66 100 ASP A CA 1
ATOM 755 C C . ASP A 1 100 ? 20.964 28.593 -12.378 1.00 54.66 100 ASP A C 1
ATOM 757 O O . ASP A 1 100 ? 22.026 27.989 -12.437 1.00 54.66 100 ASP A O 1
ATOM 761 N N . GLU A 1 101 ? 20.090 28.583 -13.399 1.00 53.59 101 GLU A N 1
ATOM 762 C CA . GLU A 1 101 ? 20.576 28.727 -14.779 1.00 53.59 101 GLU A CA 1
ATOM 763 C C . GLU A 1 101 ? 19.540 29.306 -15.768 1.00 53.59 101 GLU A C 1
ATOM 765 O O . GLU A 1 101 ? 18.348 29.000 -15.783 1.00 53.59 101 GLU A O 1
ATOM 770 N N . GLU A 1 102 ? 20.064 30.223 -16.573 1.00 51.03 102 GLU A N 1
ATOM 771 C CA . GLU A 1 102 ? 19.449 31.129 -17.533 1.00 51.03 102 GLU A CA 1
ATOM 772 C C . GLU A 1 102 ? 18.981 30.387 -18.801 1.00 51.03 102 GLU A C 1
ATOM 774 O O . GLU A 1 102 ? 19.786 29.779 -19.503 1.00 51.03 102 GLU A O 1
ATOM 779 N N . VAL A 1 103 ? 17.692 30.484 -19.153 1.00 48.06 103 VAL A N 1
ATOM 780 C CA . VAL A 1 103 ? 17.222 30.247 -20.530 1.00 48.06 103 VAL A CA 1
ATOM 781 C C . VAL A 1 103 ? 16.219 31.318 -20.959 1.00 48.06 103 VAL A C 1
ATOM 783 O O . VAL A 1 103 ? 15.050 31.305 -20.590 1.00 48.06 103 VAL A O 1
ATOM 786 N N . GLU A 1 104 ? 16.760 32.267 -21.721 1.00 45.66 104 GLU A N 1
ATOM 787 C CA . GLU A 1 104 ? 16.242 32.881 -22.950 1.00 45.66 104 GLU A CA 1
ATOM 788 C C . GLU A 1 104 ? 14.734 33.151 -23.118 1.00 45.66 104 GLU A C 1
ATOM 790 O O . GLU A 1 104 ? 13.844 32.308 -23.010 1.00 45.66 104 GLU A O 1
ATOM 795 N N . ALA A 1 105 ? 14.497 34.397 -23.517 1.00 46.56 105 ALA A N 1
ATOM 796 C CA . ALA A 1 105 ? 13.235 35.021 -23.838 1.00 46.56 105 ALA A CA 1
ATOM 797 C C . ALA A 1 105 ? 12.335 34.236 -24.809 1.00 46.56 105 ALA A C 1
ATOM 799 O O . ALA A 1 105 ? 12.754 33.727 -25.845 1.00 46.56 105 ALA A O 1
ATOM 800 N N . GLY A 1 106 ? 11.029 34.357 -24.561 1.00 49.19 106 GLY A N 1
ATOM 801 C CA . GLY A 1 106 ? 10.047 34.404 -25.638 1.00 49.19 106 GLY A CA 1
ATOM 802 C C . GLY A 1 106 ? 9.240 33.133 -25.836 1.00 49.19 106 GLY A C 1
ATOM 803 O O . GLY A 1 106 ? 9.413 32.431 -26.825 1.00 49.19 106 GLY A O 1
ATOM 804 N N . GLN A 1 107 ? 8.252 32.922 -24.969 1.00 45.00 107 GLN A N 1
ATOM 805 C CA . GLN A 1 107 ? 6.889 32.582 -25.382 1.00 45.00 107 GLN A CA 1
ATOM 806 C C . GLN A 1 107 ? 5.949 32.728 -24.186 1.00 45.00 107 GLN A C 1
ATOM 808 O O . GLN A 1 107 ? 6.301 32.448 -23.047 1.00 45.00 107 GLN A O 1
ATOM 813 N N . SER A 1 108 ? 4.743 33.221 -24.443 1.00 53.84 108 SER A N 1
ATOM 814 C CA . SER A 1 108 ? 3.653 33.221 -23.478 1.00 53.84 108 SER A CA 1
ATOM 815 C C . SER A 1 108 ? 3.127 31.795 -23.367 1.00 53.84 108 SER A C 1
ATOM 817 O O . SER A 1 108 ? 2.292 31.369 -24.156 1.00 53.84 108 SER A O 1
ATOM 819 N N . TRP A 1 109 ? 3.629 31.039 -22.404 1.00 54.09 109 TRP A N 1
ATOM 820 C CA . TRP A 1 109 ? 2.981 29.822 -21.949 1.00 54.09 109 TRP A CA 1
ATOM 821 C C . TRP A 1 109 ? 2.744 30.045 -20.470 1.00 54.09 109 TRP A C 1
ATOM 823 O O . TRP A 1 109 ? 3.634 29.935 -19.632 1.00 54.09 109 TRP A O 1
ATOM 833 N N . LYS A 1 110 ? 1.524 30.503 -20.170 1.00 60.97 110 LYS A N 1
ATOM 834 C CA . LYS A 1 110 ? 0.990 30.468 -18.811 1.00 60.97 110 LYS A CA 1
ATOM 835 C C . LYS A 1 110 ? 1.347 29.089 -18.246 1.00 60.97 110 LYS A C 1
ATOM 837 O O . LYS A 1 110 ? 1.138 28.120 -18.979 1.00 60.97 110 LYS A O 1
ATOM 842 N N . PRO A 1 111 ? 1.886 28.978 -17.020 1.00 55.94 111 PRO A N 1
ATOM 843 C CA . PRO A 1 111 ? 2.067 27.677 -16.406 1.00 55.94 111 PRO A CA 1
ATOM 844 C C . PRO A 1 111 ? 0.668 27.085 -16.294 1.00 55.94 111 PRO A C 1
ATOM 846 O O . PRO A 1 111 ? -0.123 27.499 -15.446 1.00 55.94 111 PRO A O 1
ATOM 849 N N . THR A 1 112 ? 0.320 26.206 -17.232 1.00 59.28 112 THR A N 1
ATOM 850 C CA . THR A 1 112 ? -0.914 25.445 -17.185 1.00 59.28 112 THR A CA 1
ATOM 851 C C . THR A 1 112 ? -0.805 24.676 -15.891 1.00 59.28 112 THR A C 1
ATOM 853 O O . THR A 1 112 ? 0.047 23.801 -15.723 1.00 59.28 112 THR A O 1
ATOM 856 N N . THR A 1 113 ? -1.576 25.117 -14.897 1.00 66.12 113 THR A N 1
ATOM 857 C CA . THR A 1 113 ? -1.583 24.451 -13.602 1.00 66.12 113 THR A CA 1
ATOM 858 C C . THR A 1 113 ? -1.860 22.983 -13.878 1.00 66.12 113 THR A C 1
ATOM 860 O O . THR A 1 113 ? -2.628 22.656 -14.783 1.00 66.12 113 THR A O 1
ATOM 863 N N . THR A 1 114 ? -1.223 22.078 -13.146 1.00 67.75 114 THR A N 1
ATOM 864 C CA . THR A 1 114 ? -1.330 20.630 -13.382 1.00 67.75 114 THR A CA 1
ATOM 865 C C . THR A 1 114 ? -2.790 20.161 -13.496 1.00 67.75 114 THR A C 1
ATOM 867 O O . THR A 1 114 ? -3.085 19.179 -14.170 1.00 67.75 114 THR A O 1
ATOM 870 N N . VAL A 1 115 ? -3.711 20.909 -12.880 1.00 73.38 115 VAL A N 1
ATOM 871 C CA . VAL A 1 115 ? -5.167 20.765 -12.965 1.00 73.38 115 VAL A CA 1
ATOM 872 C C . VAL A 1 115 ? -5.720 20.989 -14.382 1.00 73.38 115 VAL A C 1
ATOM 874 O O . VAL A 1 115 ? -6.513 20.173 -14.835 1.00 73.38 115 VAL A O 1
ATOM 877 N N . GLU A 1 116 ? -5.287 22.022 -15.107 1.00 82.62 116 GLU A N 1
ATOM 878 C CA . GLU A 1 116 ? -5.759 22.350 -16.466 1.00 82.62 116 GLU A CA 1
ATOM 879 C C . GLU A 1 116 ? -5.367 21.258 -17.479 1.00 82.62 116 GLU A C 1
ATOM 881 O O . GLU A 1 116 ? -6.171 20.851 -18.317 1.00 82.62 116 GLU A O 1
ATOM 886 N N . VAL A 1 117 ? -4.165 20.690 -17.328 1.00 82.62 117 VAL A N 1
ATOM 887 C CA . VAL A 1 117 ? -3.678 19.563 -18.146 1.00 82.62 117 VAL A CA 1
ATOM 888 C C . VAL A 1 117 ? -4.489 18.288 -17.888 1.00 82.62 117 VAL A C 1
ATOM 890 O O . VAL A 1 117 ? -4.7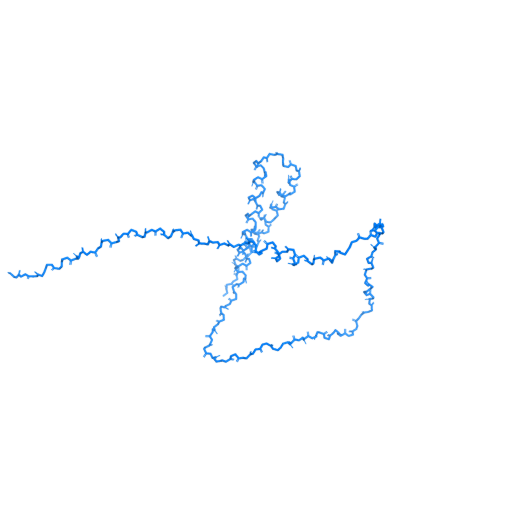85 17.525 -18.810 1.00 82.62 117 VAL A O 1
ATOM 893 N N . VAL A 1 118 ? -4.863 18.036 -16.630 1.00 83.06 118 VAL A N 1
ATOM 894 C CA . VAL A 1 118 ? -5.705 16.888 -16.266 1.00 83.06 118 VAL A CA 1
ATOM 895 C C . VAL A 1 118 ? -7.137 17.082 -16.765 1.00 83.06 118 VAL A C 1
ATOM 897 O O . VAL A 1 118 ? -7.704 16.141 -17.317 1.00 83.06 118 VAL A O 1
ATOM 900 N N . GLU A 1 119 ? -7.705 18.283 -16.625 1.00 82.19 119 GLU A N 1
ATOM 901 C CA . GLU A 1 119 ? -9.052 18.611 -17.100 1.00 82.19 119 GLU A CA 1
ATOM 902 C C . GLU A 1 119 ? -9.165 18.410 -18.612 1.00 82.19 119 GLU A C 1
ATOM 904 O O . GLU A 1 119 ? -10.071 17.717 -19.076 1.00 82.19 119 GLU A O 1
ATOM 909 N N . GLU A 1 120 ? -8.195 18.914 -19.378 1.00 82.69 120 GLU A N 1
ATOM 910 C CA . GLU A 1 120 ? -8.141 18.707 -20.821 1.00 82.69 120 GLU A CA 1
ATOM 911 C C . GLU A 1 120 ? -8.063 17.222 -21.187 1.00 82.69 120 GLU A C 1
ATOM 913 O O . GLU A 1 120 ? -8.837 16.758 -22.025 1.00 82.69 120 GLU A O 1
ATOM 918 N N . ARG A 1 121 ? -7.219 16.450 -20.494 1.00 81.56 121 ARG A N 1
ATOM 919 C CA . ARG A 1 121 ? -7.081 15.005 -20.722 1.00 81.56 121 ARG A CA 1
ATOM 920 C C . ARG A 1 121 ? -8.342 14.212 -20.361 1.00 81.56 121 ARG A C 1
ATOM 922 O O . ARG A 1 121 ? -8.558 13.132 -20.908 1.00 81.56 121 ARG A O 1
ATOM 929 N N . MET A 1 122 ? -9.1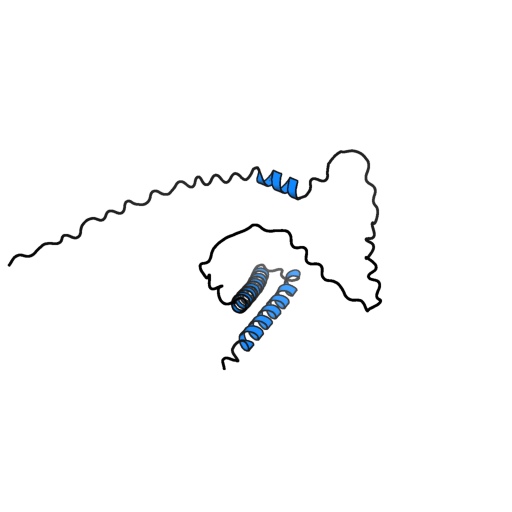75 14.722 -19.455 1.00 84.44 122 MET A N 1
ATOM 930 C CA . MET A 1 122 ? -10.438 14.094 -19.058 1.00 84.44 122 MET A CA 1
ATOM 931 C C . MET A 1 122 ? -11.606 14.425 -19.994 1.00 84.44 122 MET A C 1
ATOM 933 O O . MET A 1 122 ? -12.570 13.656 -20.027 1.00 84.44 122 MET A O 1
ATOM 937 N N . ARG A 1 123 ? -11.531 15.512 -20.779 1.00 81.56 123 ARG A N 1
ATOM 938 C CA . ARG A 1 123 ? -12.592 15.889 -21.737 1.00 81.56 123 ARG A CA 1
ATOM 939 C C . ARG A 1 123 ? -12.852 14.812 -22.792 1.00 81.56 123 ARG A C 1
ATOM 941 O O . ARG A 1 123 ? -13.998 14.628 -23.195 1.00 81.56 123 ARG A O 1
ATOM 948 N N . ASP A 1 124 ? -11.828 14.043 -23.155 1.00 75.56 124 ASP A N 1
ATOM 949 C CA . ASP A 1 124 ? -11.923 12.988 -24.170 1.00 75.56 124 ASP A CA 1
ATOM 950 C C . ASP A 1 124 ? -12.307 11.606 -23.599 1.00 75.56 124 ASP A C 1
ATOM 952 O O . ASP A 1 124 ? -12.525 10.647 -24.344 1.00 75.56 124 ASP A O 1
ATOM 956 N N . CYS A 1 125 ? -12.457 11.468 -22.276 1.00 72.69 125 CYS A N 1
ATOM 957 C CA . CYS A 1 125 ? -12.831 10.209 -21.623 1.00 72.69 125 CYS A CA 1
ATOM 958 C C . CYS A 1 125 ? -14.353 9.980 -21.604 1.00 72.69 125 CYS A C 1
ATOM 960 O O . CYS A 1 125 ? -14.958 9.750 -20.555 1.00 72.69 125 CYS A O 1
ATOM 962 N N . PHE A 1 126 ? -15.001 10.001 -22.771 1.00 71.19 126 PHE A N 1
ATOM 963 C CA . PHE A 1 126 ? -16.426 9.685 -22.873 1.00 71.19 126 PHE A CA 1
ATOM 964 C C . PHE A 1 126 ? -16.644 8.163 -22.830 1.00 71.19 126 PHE A C 1
ATOM 966 O O . PHE A 1 126 ? -16.639 7.475 -23.853 1.00 71.19 126 PHE A O 1
ATOM 973 N N . ILE A 1 127 ? -16.836 7.607 -21.629 1.00 76.38 127 ILE A N 1
ATOM 974 C CA . ILE A 1 127 ? -17.166 6.186 -21.443 1.00 76.38 127 ILE A CA 1
ATOM 975 C C . ILE A 1 127 ? -18.583 5.943 -21.972 1.00 76.38 127 ILE A C 1
ATOM 977 O O . ILE A 1 127 ? -19.578 6.051 -21.252 1.00 76.38 127 ILE A O 1
ATOM 981 N N . GLN A 1 128 ? -18.695 5.567 -23.245 1.00 70.69 128 GLN A N 1
ATOM 982 C CA . GLN A 1 128 ? -19.939 5.032 -23.779 1.00 70.69 128 GLN A CA 1
ATOM 983 C C . GLN A 1 128 ? -20.145 3.630 -23.215 1.00 70.69 128 GLN A C 1
ATOM 985 O O . GLN A 1 128 ? -19.749 2.625 -23.802 1.00 70.69 128 GLN A O 1
ATOM 990 N N . ASN A 1 129 ? -20.815 3.545 -22.069 1.00 64.81 129 ASN A N 1
ATOM 991 C CA . ASN A 1 129 ? -21.244 2.282 -21.480 1.00 64.81 129 ASN A CA 1
ATOM 992 C C . ASN A 1 129 ? -22.442 1.694 -22.264 1.00 64.81 129 ASN A C 1
ATOM 994 O O . ASN A 1 129 ? -23.482 1.346 -21.709 1.00 64.81 129 ASN A O 1
ATOM 998 N N . LYS A 1 130 ? -22.309 1.559 -23.589 1.00 69.69 130 LYS A N 1
ATOM 999 C CA . LYS A 1 130 ? -23.194 0.766 -24.450 1.00 69.69 130 LYS A CA 1
ATOM 1000 C C . LYS A 1 130 ? -22.748 -0.694 -24.392 1.00 69.69 130 LYS A C 1
ATOM 1002 O O . LYS A 1 130 ? -22.491 -1.315 -25.414 1.00 69.69 130 LYS A O 1
ATOM 1007 N N . ARG A 1 131 ? -22.678 -1.276 -23.189 1.00 72.69 131 ARG A N 1
ATOM 1008 C CA . ARG A 1 131 ? -22.694 -2.740 -23.081 1.00 72.69 131 ARG A CA 1
ATOM 1009 C C . ARG A 1 131 ? -24.028 -3.198 -23.675 1.00 72.69 131 ARG A C 1
ATOM 1011 O O . ARG A 1 131 ? -25.066 -2.794 -23.141 1.00 72.69 131 ARG A O 1
ATOM 1018 N N . PRO A 1 132 ? -24.054 -4.004 -24.752 1.00 68.62 132 PRO A N 1
ATOM 1019 C CA . PRO A 1 132 ? -25.287 -4.643 -25.184 1.00 68.62 132 PRO A CA 1
ATOM 1020 C C . PRO A 1 132 ? -25.816 -5.428 -23.983 1.00 68.62 132 PRO A C 1
ATOM 1022 O O . PRO A 1 132 ? -25.139 -6.330 -23.481 1.00 68.62 132 PRO A O 1
ATOM 1025 N N . LYS A 1 133 ? -26.972 -5.021 -23.443 1.00 73.81 133 LYS A N 1
ATOM 1026 C CA . LYS A 1 133 ? -27.612 -5.745 -22.343 1.00 73.81 133 LYS A CA 1
ATOM 1027 C C . LYS A 1 133 ? -27.881 -7.148 -22.873 1.00 73.81 133 LYS A C 1
ATOM 1029 O O . LYS A 1 133 ? -28.683 -7.304 -23.790 1.00 73.81 133 LYS A O 1
ATOM 1034 N N . ARG A 1 134 ? -27.149 -8.142 -22.358 1.00 76.12 134 ARG A N 1
ATOM 1035 C CA . ARG A 1 134 ? -27.359 -9.550 -22.712 1.00 76.12 134 ARG A CA 1
ATOM 1036 C C . ARG A 1 134 ? -28.856 -9.837 -22.542 1.00 76.12 134 ARG A C 1
ATOM 1038 O O . ARG A 1 134 ? -29.386 -9.482 -21.485 1.00 76.12 134 ARG A O 1
ATOM 1045 N N . PRO A 1 135 ? -29.549 -10.403 -23.545 1.00 71.19 135 PRO A N 1
ATOM 1046 C CA . PRO A 1 135 ? -30.935 -10.789 -23.354 1.00 71.19 135 PRO A CA 1
ATOM 1047 C C . PRO A 1 135 ? -30.978 -11.796 -22.204 1.00 71.19 135 PRO A C 1
ATOM 1049 O O . PRO A 1 135 ? -30.235 -12.778 -22.197 1.00 71.19 135 PRO A O 1
ATOM 1052 N N . LEU A 1 136 ? -31.795 -11.504 -21.193 1.00 69.94 136 LEU A N 1
ATOM 1053 C CA . LEU A 1 136 ? -32.086 -12.467 -20.141 1.00 69.94 136 LEU A CA 1
ATOM 1054 C C . LEU A 1 136 ? -32.795 -13.654 -20.798 1.00 69.94 136 LEU A C 1
ATOM 1056 O O . LEU A 1 136 ? -33.739 -13.454 -21.566 1.00 69.94 136 LEU A O 1
ATOM 1060 N N . SER A 1 137 ? -32.337 -14.875 -20.520 1.00 72.81 137 SER A N 1
ATOM 1061 C CA . SER A 1 137 ? -33.043 -16.082 -20.951 1.00 72.81 137 SER A CA 1
ATOM 1062 C C . SER A 1 137 ? -34.501 -16.022 -20.469 1.00 72.81 137 SER A C 1
ATOM 1064 O O . SER A 1 137 ? -34.735 -15.638 -19.318 1.00 72.81 137 SER A O 1
ATOM 1066 N N . PRO A 1 138 ? -35.492 -16.393 -21.300 1.00 64.25 138 PRO A N 1
ATOM 1067 C CA . PRO A 1 138 ? -36.881 -16.418 -20.871 1.00 64.25 138 PRO A CA 1
ATOM 1068 C C . PRO A 1 138 ? -37.052 -17.499 -19.797 1.00 64.25 138 PRO A C 1
ATOM 1070 O O . PRO A 1 138 ? -36.929 -18.691 -20.072 1.00 64.25 138 PRO A O 1
ATOM 1073 N N . SER A 1 139 ? -37.322 -17.085 -18.559 1.00 57.72 139 SER A N 1
ATOM 1074 C CA . SER A 1 139 ? -37.740 -18.000 -17.498 1.00 57.72 139 SER A CA 1
ATOM 1075 C C . SER A 1 139 ? -39.150 -18.499 -17.819 1.00 57.72 139 SER A C 1
ATOM 1077 O O . SER A 1 139 ? -40.136 -17.795 -17.609 1.00 57.72 139 SER A O 1
ATOM 1079 N N . SER A 1 140 ? -39.247 -19.698 -18.393 1.00 56.88 140 SER A N 1
ATOM 1080 C CA . SER A 1 140 ? -40.514 -20.409 -18.546 1.00 56.88 140 SER A CA 1
ATOM 1081 C C . SER A 1 140 ? -40.809 -21.164 -17.253 1.00 56.88 140 SER A C 1
ATOM 1083 O O . SER A 1 140 ? -40.235 -22.220 -16.998 1.00 56.88 140 SER A O 1
ATOM 1085 N N . ALA A 1 141 ? -41.707 -20.627 -16.431 1.00 59.69 141 ALA A N 1
ATOM 1086 C CA . ALA A 1 141 ? -42.391 -21.408 -15.409 1.00 59.69 141 ALA A CA 1
ATOM 1087 C C . ALA A 1 141 ? -43.854 -20.959 -15.293 1.00 59.69 141 ALA A C 1
ATOM 1089 O O . ALA A 1 141 ? -44.162 -19.909 -14.729 1.00 59.69 141 ALA A O 1
ATOM 1090 N N . PRO A 1 142 ? -44.774 -21.765 -15.834 1.00 50.50 142 PRO A N 1
ATOM 1091 C CA . PRO A 1 142 ? -45.982 -22.138 -15.101 1.00 50.50 142 PRO A CA 1
ATOM 1092 C C . PRO A 1 142 ? -46.189 -23.661 -15.228 1.00 50.50 142 PRO A C 1
ATOM 1094 O O . PRO A 1 142 ? -45.749 -24.286 -16.181 1.00 50.50 142 PRO A O 1
ATOM 1097 N N . ARG A 1 143 ? -46.869 -24.397 -14.360 1.00 56.22 143 ARG A N 1
ATOM 1098 C CA . ARG A 1 143 ? -47.873 -24.113 -13.340 1.00 56.22 143 ARG A CA 1
ATOM 1099 C C . ARG A 1 143 ? -47.912 -25.407 -12.523 1.00 56.22 143 ARG A C 1
ATOM 1101 O O . ARG A 1 143 ? -48.097 -26.480 -13.097 1.00 56.22 143 ARG A O 1
ATOM 1108 N N . TRP A 1 144 ? -47.753 -25.326 -11.212 1.00 52.47 144 TRP A N 1
ATOM 1109 C CA . TRP A 1 144 ? -48.122 -26.403 -10.299 1.00 52.47 144 TRP A CA 1
ATOM 1110 C C . TRP A 1 144 ? -49.600 -26.736 -10.558 1.00 52.47 144 TRP A C 1
ATOM 1112 O O . TRP A 1 144 ? -50.487 -25.896 -10.398 1.00 52.47 144 TRP A O 1
ATOM 1122 N N . ARG A 1 145 ? -49.875 -27.945 -11.055 1.00 51.81 145 ARG A N 1
ATOM 1123 C CA . ARG A 1 145 ? -51.239 -28.471 -11.086 1.00 51.81 145 ARG A CA 1
ATOM 1124 C C . ARG A 1 145 ? -51.588 -28.868 -9.659 1.00 51.81 145 ARG A C 1
ATOM 1126 O O . ARG A 1 145 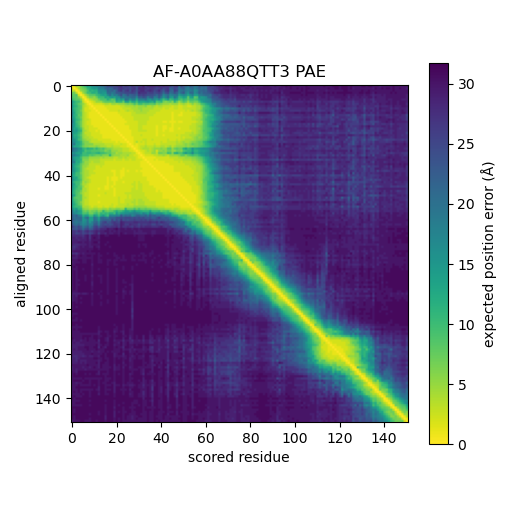? -51.130 -29.895 -9.173 1.00 51.81 145 ARG A O 1
ATOM 1133 N N . VAL A 1 146 ? -52.427 -28.070 -9.010 1.00 55.66 146 VAL A N 1
ATOM 1134 C CA . VAL A 1 146 ? -53.277 -28.583 -7.935 1.00 55.66 146 VAL A CA 1
ATOM 1135 C C . VAL A 1 146 ? -54.312 -29.471 -8.604 1.00 55.66 146 VAL A C 1
ATOM 1137 O O . VAL A 1 146 ? -55.262 -28.976 -9.209 1.00 55.66 146 VAL A O 1
ATOM 1140 N N . SER A 1 147 ? -54.119 -30.781 -8.544 1.00 53.97 147 SER A N 1
ATOM 1141 C CA . SER A 1 147 ? -55.231 -31.700 -8.760 1.00 53.97 147 SER A CA 1
ATOM 1142 C C . SER A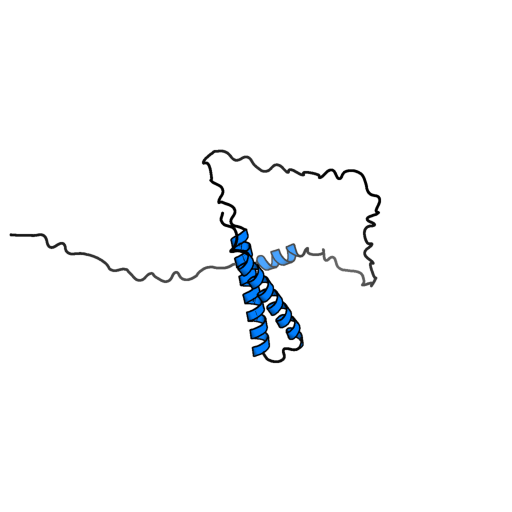 1 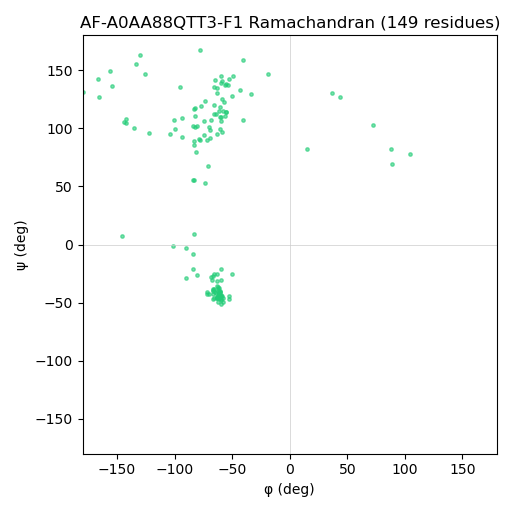147 ? -55.980 -31.815 -7.441 1.00 53.97 147 SER A C 1
ATOM 1144 O O . SER A 1 147 ? -55.538 -32.470 -6.500 1.00 53.97 147 SER A O 1
ATOM 1146 N N . SER A 1 148 ? -57.097 -31.098 -7.371 1.00 51.94 148 SER A N 1
ATOM 1147 C CA . SER A 1 148 ? -58.087 -31.207 -6.310 1.00 51.94 148 SER A CA 1
ATOM 1148 C C . SER A 1 148 ? -58.660 -32.624 -6.215 1.00 51.94 148 SER A C 1
ATOM 1150 O O . SER A 1 148 ? -58.948 -33.262 -7.224 1.00 51.94 148 SER A O 1
ATOM 1152 N N . ARG A 1 149 ? -58.858 -33.041 -4.960 1.00 52.56 149 ARG A N 1
ATOM 1153 C CA . ARG A 1 149 ? -59.717 -34.112 -4.425 1.00 52.56 149 ARG A CA 1
ATOM 1154 C C . ARG A 1 149 ? -60.851 -34.586 -5.345 1.00 52.56 149 ARG A C 1
ATOM 1156 O O . ARG A 1 149 ? -61.571 -33.754 -5.894 1.00 52.56 149 ARG A O 1
ATOM 1163 N N . ARG A 1 150 ? -61.166 -35.882 -5.262 1.00 52.22 150 ARG A N 1
ATOM 1164 C CA . ARG A 1 150 ? -62.519 -36.363 -4.923 1.00 52.22 150 ARG A CA 1
ATOM 1165 C C . ARG A 1 150 ? -62.459 -37.781 -4.341 1.00 52.22 150 ARG A C 1
ATOM 1167 O O . ARG A 1 150 ? -61.514 -38.511 -4.618 1.00 52.22 150 ARG A O 1
ATOM 1174 N N . LEU A 1 151 ? -63.428 -38.014 -3.455 1.00 53.25 151 LEU A N 1
ATOM 1175 C CA . LEU A 1 151 ? -63.723 -39.206 -2.657 1.00 53.25 151 LEU A CA 1
ATOM 1176 C C . LEU A 1 151 ? -63.970 -40.452 -3.508 1.00 53.25 151 LEU A C 1
ATOM 1178 O O . LEU A 1 151 ? -64.484 -40.270 -4.636 1.00 53.25 151 LEU A O 1
#

Nearest PDB structures (foldseek):
  9axt-assembly1_Bt  TM=7.362E-01  e=2.919E+00  Schizosaccharomyces pombe
  7oyc-assembly1_h1  TM=6.066E-01  e=1.635E+00  Xenopus laevis
  8eup-assembly1_h  TM=6.657E-01  e=2.406E+00  Schizosaccharomyces pombe
  7qiz-assembly1_j  TM=6.135E-01  e=2.737E+00  Solanum lycopersicum

Solvent-accessible surface area (backbone atoms only — not comparable to full-atom values): 10594 Å² total; per-residue (Å²): 136,93,74,89,78,58,67,67,56,53,53,52,46,52,52,36,46,51,51,25,53,59,41,53,70,41,55,92,74,49,85,48,70,69,54,48,52,50,35,52,52,40,43,52,51,32,50,52,48,50,53,53,50,53,57,62,73,63,68,65,80,76,81,79,80,72,94,70,85,82,89,82,81,91,74,90,77,85,80,78,81,84,77,75,84,90,80,98,70,88,81,73,78,83,78,80,82,84,82,86,83,90,78,82,87,88,75,96,68,74,83,70,50,75,64,57,59,49,53,60,64,52,73,75,65,75,79,76,82,76,68,79,76,74,79,74,78,84,83,86,80,87,74,89,79,81,80,75,86,81,136

Foldseek 3Di:
DPDDDCVVLVVVLVVLVVVLVVLVVCVVVCPDPVSVVVSVVSVVVSVVSVVVSVVVVPPDPPPPPDDDDDDDDDDDDDDDDDDDDDDDDDPPPPDDDDDDDDDDDDDPDDPCPPVNVVVVVCVPPPPPPPPPPPPDDDPDDDDPDPPDDDD

Organism: NCBI:txid112253

Sequence (151 aa):
MEMVAEEPAIASLAAALEQATQSAKQLPNATHPSQIHQIYSTLHSAHHHLSSFLSQSARLPPPTFLPHHHHPPPLNSVSSPVCSDDDDHEIEPMQVGDGDEEVEAGQSWKPTTTVEVVEERMRDCFIQNKRPKRPLSPSSAPRWRVSSRRL

Radius of gyration: 31.84 Å; Cα contacts (8 Å, |Δi|>4): 28; chains: 1; bounding box: 84×74×58 Å

pLDDT: mean 70.77, std 18.85, range [38.56, 97.81]

Secondary structure (DSSP, 8-state):
----SSHHHHHHHHHHHHHHHHHHTTGGG--SHHHHHHHHHHHHHHHHHHHHHHHHHT-PPP----------------------S----------------------------HHHHHHHHHHT---------PPPP--------------